Protein AF-C9L7T8-F1 (afdb_monomer)

pLDDT: mean 83.0, std 14.97, range [33.09, 95.0]

Radius of gyration: 14.87 Å; Cα contacts (8 Å, |Δi|>4): 154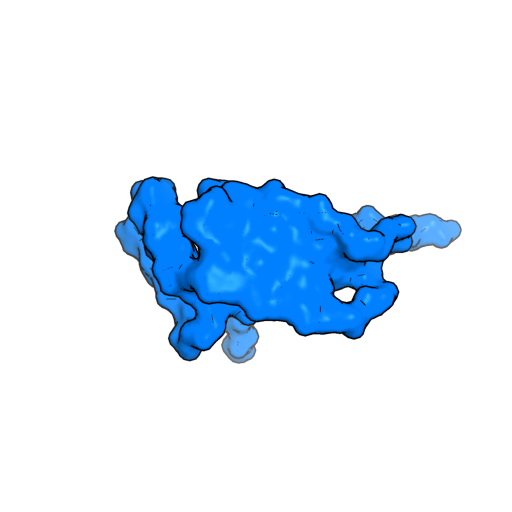; chains: 1; bounding box: 46×34×34 Å

Organism: NCBI:txid537007

Sequence (115 aa):
MEENMCQNNFNPLEEFAKRGTGFVNGEKRILKFFQENKNKKDRVDFLKNEFGVGGFSFSSTEANLLTRGDTNAKGITLRYNNDTDFGIEKKYTWKELVDCIDAMIEKEEYVNEKI

Solvent-accessible surface area (backbone atoms only — not comparable to full-atom values): 6888 Å² total; per-residue (Å²): 134,84,77,80,79,84,73,74,82,71,49,66,66,59,54,54,62,64,73,46,37,89,48,90,63,33,57,59,54,51,52,53,48,55,71,78,44,84,53,66,67,60,50,36,56,47,50,50,62,54,51,34,73,47,69,52,74,56,92,76,88,58,57,64,35,77,36,29,41,37,36,42,99,86,27,36,41,38,25,26,20,42,92,87,50,77,69,49,74,49,78,43,47,51,62,58,51,49,55,49,50,51,54,26,50,78,67,66,64,55,67,81,76,82,120

Structure (mmCIF, N/CA/C/O backbone):
data_AF-C9L7T8-F1
#
_entry.id   AF-C9L7T8-F1
#
loop_
_atom_site.group_PDB
_atom_site.id
_atom_site.type_symbol
_atom_site.label_atom_id
_atom_site.label_alt_id
_atom_site.label_comp_id
_atom_site.label_asym_id
_atom_site.label_entity_id
_atom_site.label_seq_id
_atom_site.pdbx_PDB_ins_code
_atom_site.Cartn_x
_atom_site.Cartn_y
_atom_site.Cartn_z
_atom_site.occupancy
_atom_site.B_iso_or_equiv
_atom_site.auth_seq_id
_atom_site.auth_comp_id
_atom_site.auth_asym_id
_atom_site.auth_atom_id
_atom_site.pdbx_PDB_model_num
ATOM 1 N N . MET A 1 1 ? 31.623 -19.983 0.200 1.00 37.16 1 MET A N 1
ATOM 2 C CA . MET A 1 1 ? 30.954 -18.986 1.055 1.00 37.16 1 MET A CA 1
ATOM 3 C C . MET A 1 1 ? 29.830 -18.415 0.217 1.00 37.16 1 MET A C 1
ATOM 5 O O . MET A 1 1 ? 30.042 -17.455 -0.504 1.00 37.16 1 MET A O 1
ATOM 9 N N . GLU A 1 2 ? 28.699 -19.118 0.185 1.00 43.41 2 GLU A N 1
ATOM 10 C CA . GLU A 1 2 ? 27.472 -18.626 -0.444 1.00 43.41 2 GLU A CA 1
ATOM 11 C C . GLU A 1 2 ? 26.739 -17.812 0.619 1.00 43.41 2 GLU A C 1
ATOM 13 O O . GLU A 1 2 ? 25.987 -18.350 1.430 1.00 43.41 2 GLU A O 1
ATOM 18 N N . GLU A 1 3 ? 27.031 -16.514 0.679 1.00 42.03 3 GLU A N 1
ATOM 19 C CA . GLU A 1 3 ? 26.135 -15.588 1.360 1.00 42.03 3 GLU A CA 1
ATOM 20 C C . GLU A 1 3 ? 24.865 -15.501 0.515 1.00 42.03 3 GLU A C 1
ATOM 22 O O . GLU A 1 3 ? 24.828 -14.856 -0.531 1.00 42.03 3 GLU A O 1
ATOM 27 N N . ASN A 1 4 ? 23.838 -16.226 0.957 1.00 46.56 4 ASN A N 1
ATOM 28 C CA . ASN A 1 4 ? 22.456 -16.077 0.521 1.00 46.56 4 ASN A CA 1
ATOM 29 C C . ASN A 1 4 ? 22.005 -14.619 0.733 1.00 46.56 4 ASN A C 1
ATOM 31 O O . ASN A 1 4 ? 21.370 -14.300 1.733 1.00 46.56 4 ASN A O 1
ATOM 35 N N . MET A 1 5 ? 22.329 -13.727 -0.204 1.00 38.97 5 MET A N 1
ATOM 36 C CA . MET A 1 5 ? 21.871 -12.332 -0.214 1.00 38.97 5 MET A CA 1
ATOM 37 C C . MET A 1 5 ? 20.563 -12.131 -1.001 1.00 38.97 5 MET A C 1
ATOM 39 O O . MET A 1 5 ? 20.180 -11.002 -1.274 1.00 38.97 5 MET A O 1
ATOM 43 N N . CYS A 1 6 ? 19.831 -13.203 -1.321 1.00 38.09 6 CYS A N 1
ATOM 44 C CA . CYS A 1 6 ? 18.533 -13.132 -2.009 1.00 38.09 6 CYS A CA 1
ATOM 45 C C . CYS A 1 6 ? 17.359 -13.476 -1.080 1.00 38.09 6 CYS A C 1
ATOM 47 O O . CYS A 1 6 ? 16.461 -14.229 -1.451 1.00 38.09 6 CYS A O 1
ATOM 49 N N . GLN A 1 7 ? 17.361 -12.956 0.149 1.00 42.78 7 GLN A N 1
ATOM 50 C CA . GLN A 1 7 ? 16.174 -12.972 1.012 1.00 42.78 7 GLN A CA 1
ATOM 51 C C . GLN A 1 7 ? 15.860 -11.584 1.577 1.00 42.78 7 GLN A C 1
ATOM 53 O O . GLN A 1 7 ? 15.427 -11.449 2.714 1.00 42.78 7 GLN A O 1
ATOM 58 N N . ASN A 1 8 ? 15.994 -10.542 0.756 1.00 48.34 8 ASN A N 1
ATOM 59 C CA . ASN A 1 8 ? 15.065 -9.427 0.887 1.00 48.34 8 ASN A CA 1
ATOM 60 C C . ASN A 1 8 ? 13.816 -9.836 0.118 1.00 48.34 8 ASN A C 1
ATOM 62 O O . ASN A 1 8 ? 13.776 -9.767 -1.106 1.00 48.34 8 ASN A O 1
ATOM 66 N N . ASN A 1 9 ? 12.810 -10.336 0.834 1.00 66.06 9 ASN A N 1
ATOM 67 C CA . ASN A 1 9 ? 11.508 -10.659 0.266 1.00 66.06 9 ASN A CA 1
ATOM 68 C C . ASN A 1 9 ? 10.791 -9.335 -0.056 1.00 66.06 9 ASN A C 1
ATOM 70 O O . ASN A 1 9 ? 9.870 -8.928 0.647 1.00 66.06 9 ASN A O 1
ATOM 74 N N . PHE A 1 10 ? 11.309 -8.605 -1.047 1.00 77.69 10 PHE A N 1
ATOM 75 C CA . PHE A 1 10 ? 10.846 -7.288 -1.444 1.00 77.69 10 PHE A CA 1
ATOM 76 C C . PHE A 1 10 ? 9.355 -7.352 -1.760 1.00 77.69 10 PHE A C 1
ATOM 78 O O . PHE A 1 10 ? 8.932 -8.015 -2.711 1.00 77.69 10 PHE A O 1
ATOM 85 N N . ASN A 1 11 ? 8.555 -6.668 -0.947 1.00 87.38 11 ASN A N 1
ATOM 86 C CA . ASN A 1 11 ? 7.124 -6.589 -1.148 1.00 87.38 11 ASN A CA 1
ATOM 87 C C . ASN A 1 11 ? 6.755 -5.176 -1.619 1.00 87.38 11 ASN A C 1
ATOM 89 O O . ASN A 1 11 ? 6.731 -4.244 -0.810 1.00 87.38 11 ASN A O 1
ATOM 93 N N . PRO A 1 12 ? 6.417 -4.994 -2.908 1.00 89.44 12 PRO A N 1
ATOM 94 C CA . PRO A 1 12 ? 6.099 -3.674 -3.442 1.00 89.44 12 PRO A CA 1
ATOM 95 C C . PRO A 1 12 ? 4.861 -3.053 -2.779 1.00 89.44 12 PRO A C 1
ATOM 97 O O . PRO A 1 12 ? 4.769 -1.830 -2.715 1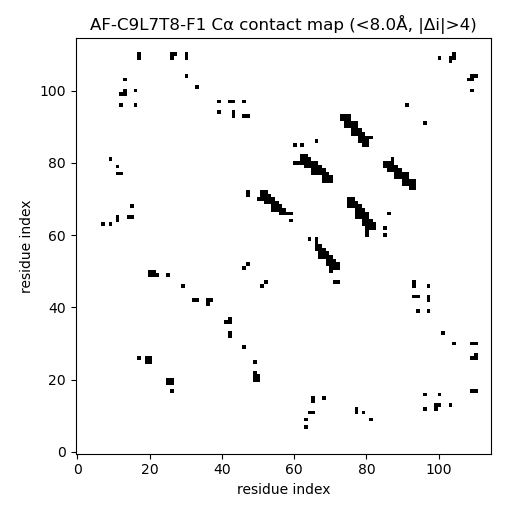.00 89.44 12 PRO A O 1
ATOM 100 N N . LEU A 1 13 ? 3.920 -3.858 -2.260 1.00 91.06 13 LEU A N 1
ATOM 101 C CA . LEU A 1 13 ? 2.767 -3.331 -1.519 1.00 91.06 13 LEU A CA 1
ATOM 102 C C . LEU A 1 13 ? 3.171 -2.753 -0.162 1.00 91.06 13 LEU A C 1
ATOM 104 O O . LEU A 1 13 ? 2.628 -1.724 0.231 1.00 91.06 13 LEU A O 1
ATOM 108 N N . GLU A 1 14 ? 4.118 -3.379 0.537 1.00 90.31 14 GLU A N 1
ATOM 109 C CA . GLU A 1 14 ? 4.609 -2.877 1.825 1.00 90.31 14 GLU A CA 1
ATOM 110 C C . GLU A 1 14 ? 5.385 -1.573 1.641 1.00 90.31 14 GLU A C 1
ATOM 112 O O . GLU A 1 14 ? 5.174 -0.622 2.393 1.00 90.31 14 GLU A O 1
ATOM 117 N N . GLU A 1 15 ? 6.241 -1.497 0.617 1.00 89.19 15 GLU A N 1
ATOM 118 C CA . GLU A 1 15 ? 6.954 -0.259 0.293 1.00 89.19 15 GLU A CA 1
ATOM 119 C C . GLU A 1 15 ? 5.973 0.850 -0.109 1.00 89.19 15 GLU A C 1
ATOM 121 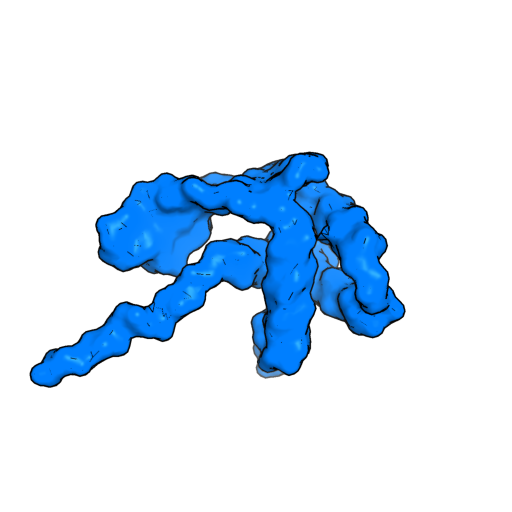O O . GLU A 1 15 ? 6.066 1.974 0.384 1.00 89.19 15 GLU A O 1
ATOM 126 N N . PHE A 1 16 ? 4.977 0.525 -0.941 1.00 90.06 16 PHE A N 1
ATOM 127 C CA . PHE A 1 16 ? 3.919 1.459 -1.314 1.00 90.06 16 PHE A CA 1
ATOM 128 C C . PHE A 1 16 ? 3.146 1.970 -0.090 1.00 90.06 16 PHE A C 1
ATOM 130 O O . PHE A 1 16 ? 2.915 3.172 0.038 1.00 90.06 16 PHE A O 1
ATOM 137 N N . ALA A 1 17 ? 2.790 1.076 0.836 1.00 89.25 17 ALA A N 1
ATOM 138 C CA . ALA A 1 17 ? 2.074 1.427 2.055 1.00 89.25 17 ALA A CA 1
ATOM 139 C C . ALA A 1 17 ? 2.910 2.326 2.986 1.00 89.25 17 ALA A C 1
ATOM 141 O O . ALA A 1 17 ? 2.369 3.282 3.544 1.00 89.25 17 ALA A O 1
ATOM 142 N N . LYS A 1 18 ? 4.221 2.063 3.107 1.00 85.38 18 LYS A N 1
ATOM 143 C CA . LYS A 1 18 ? 5.178 2.862 3.901 1.00 85.38 18 LYS A CA 1
ATOM 144 C C . LYS A 1 18 ? 5.503 4.216 3.276 1.00 85.38 18 LYS A C 1
ATOM 146 O O . LYS A 1 18 ? 5.787 5.164 3.999 1.00 85.38 18 LYS A O 1
ATOM 151 N N . ARG A 1 19 ? 5.453 4.336 1.945 1.00 81.31 19 ARG A N 1
ATOM 152 C CA . ARG A 1 19 ? 5.673 5.613 1.243 1.00 81.31 19 ARG A CA 1
ATOM 153 C C . ARG A 1 19 ? 4.615 6.665 1.603 1.00 81.31 19 ARG A C 1
ATOM 155 O O . ARG A 1 19 ? 4.878 7.862 1.495 1.00 81.31 19 ARG A O 1
ATOM 162 N N . GLY A 1 20 ? 3.447 6.218 2.062 1.00 77.38 20 GLY A N 1
ATOM 163 C CA . GLY A 1 20 ? 2.406 7.063 2.631 1.00 77.38 20 GLY A CA 1
ATOM 164 C C . GLY A 1 20 ? 1.373 7.556 1.617 1.00 77.38 20 GLY A C 1
ATOM 165 O O . GLY A 1 20 ? 1.466 7.333 0.412 1.00 77.38 20 GLY A O 1
ATOM 166 N N . THR A 1 21 ? 0.348 8.232 2.137 1.00 73.75 21 THR A N 1
ATOM 167 C CA . THR A 1 21 ? -0.876 8.589 1.398 1.00 73.75 21 THR A CA 1
ATOM 168 C C . THR A 1 21 ? -0.847 9.994 0.790 1.00 73.75 21 THR A C 1
ATOM 170 O O . THR A 1 21 ? -1.819 10.429 0.186 1.00 73.75 21 THR A O 1
ATOM 173 N N . GLY A 1 22 ? 0.242 10.747 0.980 1.00 70.25 22 GLY A N 1
ATOM 174 C CA . GLY A 1 22 ? 0.317 12.168 0.616 1.00 70.25 22 GLY A CA 1
ATOM 175 C C . GLY A 1 22 ? -0.356 13.118 1.618 1.00 70.25 22 GLY A C 1
ATOM 176 O O . GLY A 1 22 ? -0.235 14.334 1.477 1.00 70.25 22 GLY A O 1
ATOM 177 N N . PHE A 1 23 ? -1.007 12.593 2.662 1.00 76.19 23 PHE A N 1
ATOM 178 C CA . PHE A 1 23 ? -1.533 13.374 3.782 1.00 76.19 23 PHE A CA 1
ATOM 179 C C . PHE A 1 23 ? -0.552 13.414 4.960 1.00 76.19 23 PHE A C 1
ATOM 181 O O . PHE A 1 23 ? 0.145 12.439 5.248 1.00 76.19 23 PHE A O 1
ATOM 188 N N . VAL A 1 24 ? -0.555 14.528 5.702 1.00 76.69 24 VAL A N 1
ATOM 189 C CA . VAL A 1 24 ? 0.190 14.647 6.965 1.00 76.69 24 VAL A CA 1
ATOM 190 C C . VAL A 1 24 ? -0.286 13.559 7.931 1.00 76.69 24 VAL A C 1
ATOM 192 O O . VAL A 1 24 ? -1.483 13.448 8.203 1.00 76.69 24 VAL A O 1
ATOM 195 N N . ASN A 1 25 ? 0.650 12.757 8.446 1.00 79.06 25 ASN A N 1
ATOM 196 C CA . ASN A 1 25 ? 0.384 11.616 9.332 1.00 79.06 25 ASN A CA 1
ATOM 197 C C . ASN A 1 25 ? -0.586 10.571 8.741 1.00 79.06 25 ASN A C 1
ATOM 199 O O . ASN A 1 25 ? -1.334 9.932 9.485 1.00 79.06 25 ASN A O 1
ATOM 203 N N . GLY A 1 26 ? -0.592 10.394 7.413 1.00 83.06 26 GLY A N 1
ATOM 204 C CA . GLY A 1 26 ? -1.472 9.446 6.719 1.00 83.06 26 GLY A CA 1
ATOM 205 C C . GLY A 1 26 ? -1.400 8.017 7.269 1.00 83.06 26 GLY A C 1
ATOM 206 O O . GLY A 1 26 ? -2.431 7.399 7.524 1.00 83.06 26 GLY A O 1
ATOM 207 N N . GLU A 1 27 ? -0.195 7.534 7.567 1.00 85.38 27 GLU A N 1
ATOM 208 C CA . GLU A 1 27 ? 0.048 6.231 8.206 1.00 85.38 27 GLU A CA 1
ATOM 209 C C . GLU A 1 27 ? -0.659 6.086 9.567 1.00 85.38 27 GLU A C 1
ATOM 211 O O . GLU A 1 27 ? -1.325 5.083 9.818 1.00 85.38 27 GLU A O 1
ATOM 216 N N . LYS A 1 28 ? -0.617 7.120 10.424 1.00 85.88 28 LYS A N 1
ATOM 217 C CA . LYS A 1 28 ? -1.283 7.110 11.737 1.00 85.88 28 LYS A CA 1
ATOM 218 C C . LYS A 1 28 ? -2.804 7.143 11.587 1.00 85.88 28 LYS A C 1
ATOM 220 O O . LYS A 1 28 ? -3.511 6.520 12.377 1.00 85.88 28 LYS A O 1
ATOM 225 N N . ARG A 1 29 ? -3.321 7.836 10.564 1.00 88.56 29 ARG A N 1
ATOM 226 C CA . ARG A 1 29 ? -4.760 7.860 10.240 1.00 88.56 29 ARG A CA 1
ATOM 227 C C . ARG A 1 29 ? -5.250 6.489 9.778 1.00 88.56 29 ARG A C 1
ATOM 229 O O . ARG A 1 29 ? -6.291 6.043 10.258 1.00 88.56 29 ARG A O 1
ATOM 236 N N . ILE A 1 30 ? -4.487 5.812 8.916 1.00 89.75 30 ILE A N 1
ATOM 237 C CA . ILE A 1 30 ? -4.774 4.433 8.500 1.00 89.75 30 ILE A CA 1
ATOM 238 C C . ILE A 1 30 ? -4.728 3.491 9.701 1.00 89.75 30 ILE A C 1
ATOM 240 O O . ILE A 1 30 ? -5.697 2.768 9.922 1.00 89.75 30 ILE A O 1
ATOM 244 N N . LEU A 1 31 ? -3.659 3.536 10.504 1.00 89.12 31 LEU A N 1
ATOM 245 C CA . LEU A 1 31 ? -3.514 2.680 11.684 1.00 89.12 31 LEU A CA 1
ATOM 246 C C . LEU A 1 31 ? -4.716 2.825 12.624 1.00 89.12 31 LEU A C 1
ATOM 248 O O . LEU A 1 31 ? -5.354 1.830 12.968 1.00 89.12 31 LEU A O 1
ATOM 252 N N . LYS A 1 32 ? -5.066 4.066 12.986 1.00 89.94 32 LYS A N 1
ATOM 253 C CA . LYS A 1 32 ? -6.207 4.353 13.860 1.00 89.94 32 LYS A CA 1
ATOM 254 C C . LYS A 1 32 ? -7.512 3.799 13.282 1.00 89.94 32 LYS A C 1
ATOM 256 O O . LYS A 1 32 ? -8.249 3.108 13.981 1.00 89.94 32 LYS A O 1
ATOM 261 N N . PHE A 1 33 ? -7.773 4.038 11.995 1.00 90.94 33 PHE A N 1
ATOM 262 C CA . PHE A 1 33 ? -8.983 3.541 11.341 1.00 90.94 33 PHE A CA 1
ATOM 263 C C . PHE A 1 33 ? -9.041 2.007 11.308 1.00 90.94 33 PHE A C 1
ATOM 265 O O . PHE A 1 33 ? -10.095 1.422 11.539 1.00 90.94 33 PHE A O 1
ATOM 272 N N . PHE A 1 34 ? -7.918 1.331 11.057 1.00 90.62 34 PHE A N 1
ATOM 273 C CA . PHE A 1 34 ? -7.847 -0.133 11.017 1.00 90.62 34 PHE A CA 1
ATOM 274 C C . PHE A 1 34 ? -7.987 -0.769 12.408 1.00 90.62 34 PHE A C 1
ATOM 276 O O . PHE A 1 34 ? -8.509 -1.883 12.539 1.00 90.62 34 PHE A O 1
ATOM 283 N N . GLN A 1 35 ? -7.554 -0.078 13.461 1.00 88.12 35 GLN A N 1
ATOM 284 C CA . GLN A 1 35 ? -7.772 -0.513 14.838 1.00 88.12 35 GLN A CA 1
ATOM 285 C C . GLN A 1 35 ? -9.253 -0.411 15.230 1.00 88.12 35 GLN A C 1
ATOM 287 O O . GLN A 1 35 ? -9.797 -1.377 15.767 1.00 88.12 35 GLN A O 1
ATOM 292 N N . GLU A 1 36 ? -9.904 0.709 14.903 1.00 90.06 36 GLU A N 1
ATOM 293 C CA . GLU A 1 36 ? -11.305 0.997 15.244 1.00 90.06 36 GLU A CA 1
ATOM 294 C C . GLU A 1 36 ? -12.313 0.237 14.364 1.00 90.06 36 GLU A C 1
ATOM 296 O O . GLU A 1 36 ? -13.365 -0.184 14.844 1.00 90.06 36 GLU A O 1
ATOM 301 N N . ASN A 1 37 ? -11.999 0.019 13.084 1.00 89.75 37 ASN A N 1
ATOM 302 C CA . ASN A 1 37 ? -12.888 -0.631 12.127 1.00 89.75 37 ASN A CA 1
ATOM 303 C C . ASN A 1 37 ? -12.304 -1.965 11.646 1.00 89.75 37 ASN A C 1
ATOM 305 O O . ASN A 1 37 ? -11.203 -2.004 11.101 1.00 89.75 37 ASN A O 1
ATOM 309 N N . LYS A 1 38 ? -13.058 -3.062 11.806 1.00 86.25 38 LYS A N 1
ATOM 310 C CA . LYS A 1 38 ? -12.694 -4.419 11.347 1.00 86.25 38 LYS A CA 1
ATOM 311 C C . LYS A 1 38 ? -13.349 -4.822 10.020 1.00 86.25 38 LYS A C 1
ATOM 313 O O . LYS A 1 38 ? -13.029 -5.872 9.467 1.00 86.25 38 LYS A O 1
ATOM 318 N N . ASN A 1 39 ? -14.261 -4.010 9.489 1.00 92.31 39 ASN A N 1
ATOM 319 C CA . ASN A 1 39 ? -14.933 -4.285 8.228 1.00 92.31 39 ASN A CA 1
ATOM 320 C C . ASN A 1 39 ? -14.003 -4.001 7.039 1.00 92.31 39 ASN A C 1
ATOM 322 O O . ASN A 1 39 ? -13.613 -2.862 6.780 1.00 92.31 39 ASN A O 1
ATOM 326 N N . LYS A 1 40 ? -13.691 -5.043 6.260 1.00 89.56 40 LYS A N 1
ATOM 327 C CA . LYS A 1 40 ? -12.820 -4.932 5.079 1.00 89.56 40 LYS A CA 1
ATOM 328 C C . LYS A 1 40 ? -13.366 -3.992 4.003 1.00 89.56 40 LYS A C 1
ATOM 330 O O . LYS A 1 40 ? -12.574 -3.348 3.322 1.00 89.56 40 LYS A O 1
ATOM 335 N N . LYS A 1 41 ? -14.689 -3.899 3.832 1.00 91.38 41 LYS A N 1
ATOM 336 C CA . LYS A 1 41 ? -15.290 -3.013 2.822 1.00 91.38 41 LYS A CA 1
ATOM 337 C C . LYS A 1 41 ? -15.016 -1.549 3.160 1.00 91.38 41 LYS A C 1
ATOM 339 O O . LYS A 1 41 ? -14.525 -0.812 2.311 1.00 91.38 41 LYS A O 1
ATOM 344 N N . ASP A 1 42 ? -15.249 -1.178 4.413 1.00 92.69 42 ASP A N 1
ATOM 345 C CA . ASP A 1 42 ? -15.044 0.190 4.887 1.00 92.69 42 ASP A CA 1
ATOM 346 C C . ASP A 1 42 ? -13.561 0.572 4.843 1.00 92.69 42 ASP A C 1
ATOM 348 O O . ASP A 1 42 ? -13.222 1.686 4.458 1.00 92.69 42 ASP A O 1
ATOM 352 N N . ARG A 1 43 ? -12.660 -0.372 5.153 1.00 93.19 43 ARG A N 1
ATOM 353 C CA . ARG A 1 43 ? -11.206 -0.190 5.000 1.00 93.19 43 ARG A CA 1
ATOM 354 C C . ARG A 1 43 ? -10.800 0.054 3.554 1.00 93.19 43 ARG A C 1
ATOM 356 O O . ARG A 1 43 ? -10.011 0.955 3.298 1.00 93.19 43 ARG A O 1
ATOM 363 N N . VAL A 1 44 ? -11.350 -0.704 2.606 1.00 93.06 44 VAL A N 1
ATOM 364 C CA . VAL A 1 44 ? -11.095 -0.482 1.174 1.00 93.06 44 VAL A CA 1
ATOM 365 C C . VAL A 1 44 ? -11.537 0.918 0.754 1.00 93.06 44 VAL A C 1
ATOM 367 O O . VAL A 1 44 ? -10.788 1.614 0.072 1.00 93.06 44 VAL A O 1
ATOM 370 N N . ASP A 1 45 ? -12.739 1.332 1.149 1.00 92.56 45 ASP A N 1
ATOM 371 C CA . ASP A 1 45 ? -13.273 2.640 0.770 1.00 92.56 45 ASP A CA 1
ATOM 372 C C . ASP A 1 45 ? -12.508 3.785 1.461 1.00 92.56 45 ASP A C 1
ATOM 374 O O . ASP A 1 45 ? -12.240 4.811 0.837 1.00 92.56 45 ASP A O 1
ATOM 378 N N . PHE A 1 46 ? -12.038 3.575 2.694 1.00 91.75 46 PHE A N 1
ATOM 379 C CA . PHE A 1 46 ? -11.130 4.491 3.381 1.00 91.75 46 PHE A CA 1
ATOM 380 C C . PHE A 1 46 ? -9.780 4.618 2.664 1.00 91.75 46 PHE A C 1
ATOM 382 O O . PHE A 1 46 ? -9.355 5.732 2.366 1.00 91.75 46 PHE A O 1
ATOM 389 N N . LEU A 1 47 ? -9.128 3.500 2.316 1.00 91.38 47 LEU A N 1
ATOM 390 C CA . LEU A 1 47 ? -7.846 3.525 1.604 1.00 91.38 47 LEU A CA 1
ATOM 391 C C . LEU A 1 47 ? -7.960 4.211 0.240 1.00 91.38 47 LEU A C 1
ATOM 393 O O . LEU A 1 47 ? -7.076 4.981 -0.122 1.00 91.38 47 LEU A O 1
ATOM 397 N N . LYS A 1 48 ? -9.054 3.993 -0.498 1.00 91.69 48 LYS A N 1
ATOM 398 C CA . LYS A 1 48 ? -9.313 4.705 -1.761 1.00 91.69 48 LYS A CA 1
ATOM 399 C C . LYS A 1 48 ? -9.383 6.217 -1.574 1.00 91.69 48 LYS A C 1
ATOM 401 O O . LYS A 1 48 ? -8.928 6.947 -2.447 1.00 91.69 48 LYS A O 1
ATOM 406 N N . ASN A 1 49 ? -9.955 6.684 -0.467 1.00 89.44 49 ASN A N 1
ATOM 407 C CA . ASN A 1 49 ? -10.050 8.111 -0.171 1.00 89.44 49 ASN A CA 1
ATOM 408 C C . ASN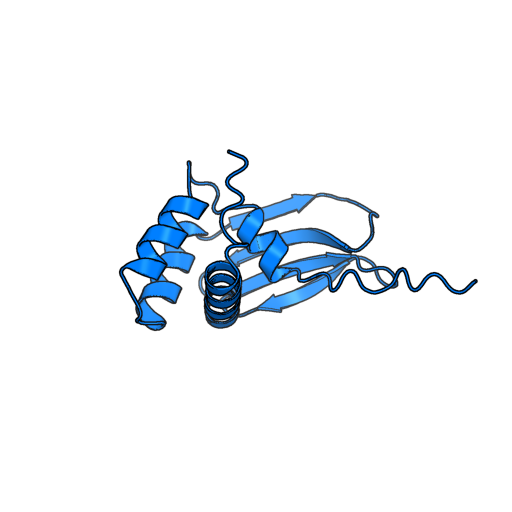 A 1 49 ? -8.708 8.687 0.297 1.00 89.44 49 ASN A C 1
ATOM 410 O O . ASN A 1 49 ? -8.360 9.793 -0.102 1.00 89.44 49 ASN A O 1
ATOM 414 N N . GLU A 1 50 ? -7.946 7.942 1.103 1.00 89.50 50 GLU A N 1
ATOM 415 C CA . GLU A 1 50 ? -6.625 8.369 1.580 1.00 89.50 50 GLU A CA 1
ATOM 416 C C . GLU A 1 50 ? -5.578 8.403 0.470 1.00 89.50 50 GLU A C 1
ATOM 418 O O . GLU A 1 50 ? -4.853 9.378 0.339 1.00 89.50 50 GLU A O 1
ATOM 423 N N . PHE A 1 51 ? -5.478 7.352 -0.340 1.00 87.12 51 PHE A N 1
ATOM 424 C CA . PHE A 1 51 ? -4.521 7.310 -1.448 1.00 87.12 51 PHE A CA 1
ATOM 425 C C . PHE A 1 51 ? -5.028 8.047 -2.693 1.00 87.12 51 PHE A C 1
ATOM 427 O O . PHE A 1 51 ? -4.243 8.373 -3.584 1.00 87.12 51 PHE A O 1
ATOM 434 N N . GLY A 1 52 ? -6.338 8.291 -2.772 1.00 85.94 52 GLY A N 1
ATOM 435 C CA . GLY A 1 52 ? -6.977 9.030 -3.849 1.00 85.94 52 GLY A CA 1
ATOM 436 C C . GLY A 1 52 ? -6.736 8.440 -5.240 1.00 85.94 52 GLY A C 1
ATOM 437 O O . GLY A 1 52 ? -6.436 7.256 -5.425 1.00 85.94 52 GLY A O 1
ATOM 438 N N . VAL A 1 53 ? -6.887 9.310 -6.239 1.00 85.31 53 VAL A N 1
ATOM 439 C CA . VAL A 1 53 ? -6.453 9.058 -7.614 1.00 85.31 53 VAL A CA 1
ATOM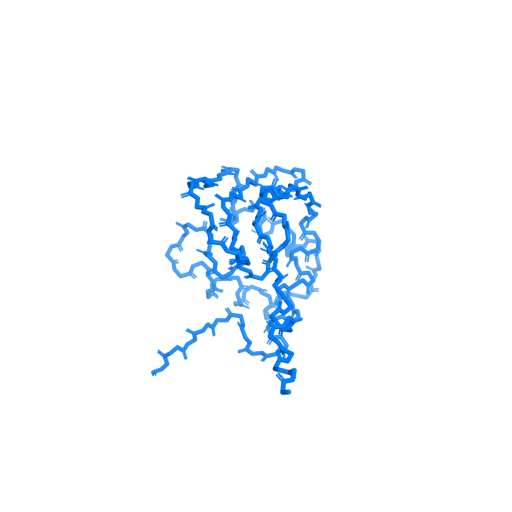 440 C C . VAL A 1 53 ? -5.196 9.875 -7.846 1.00 85.31 53 VAL A C 1
ATOM 442 O O . VAL A 1 53 ? -5.230 11.102 -7.774 1.00 85.31 53 VAL A O 1
ATOM 445 N N . GLY A 1 54 ? -4.093 9.203 -8.130 1.00 85.19 54 GLY A N 1
ATOM 446 C CA . GLY A 1 54 ? -2.817 9.866 -8.307 1.00 85.19 54 GLY A CA 1
ATOM 447 C C . GLY A 1 54 ? -1.713 8.869 -8.575 1.00 85.19 54 GLY A C 1
ATOM 448 O O . GLY A 1 54 ? -1.954 7.700 -8.872 1.00 85.19 54 GLY A O 1
ATOM 449 N N . GLY A 1 55 ? -0.484 9.344 -8.480 1.00 86.69 55 GLY A N 1
ATOM 450 C CA . GLY A 1 55 ? 0.658 8.470 -8.582 1.00 86.69 55 GLY A CA 1
ATOM 451 C C . GLY A 1 55 ? 1.963 9.210 -8.414 1.00 86.69 55 GLY A C 1
ATOM 452 O O . GLY A 1 55 ? 2.014 10.438 -8.344 1.00 86.69 55 GLY A O 1
ATOM 453 N N . PHE A 1 56 ? 3.028 8.433 -8.357 1.00 88.56 56 PHE A N 1
ATOM 454 C CA . PHE A 1 56 ? 4.388 8.927 -8.398 1.00 88.56 56 PHE A CA 1
ATOM 455 C C . PHE A 1 56 ? 5.181 8.084 -9.382 1.00 88.56 56 PHE A C 1
ATOM 457 O O . PHE A 1 56 ? 4.917 6.896 -9.560 1.00 88.56 56 PHE A O 1
ATOM 464 N N . SER A 1 57 ? 6.190 8.692 -9.986 1.00 88.56 57 SER A N 1
ATOM 465 C CA . SER A 1 57 ? 7.162 7.998 -10.817 1.00 88.56 57 SER A CA 1
ATOM 466 C C . SER A 1 57 ? 8.519 8.651 -10.643 1.00 88.56 57 SER A C 1
ATOM 468 O O . SER A 1 57 ? 8.612 9.878 -10.665 1.00 88.56 57 SER A O 1
ATOM 470 N N . PHE A 1 58 ? 9.565 7.849 -10.535 1.00 86.00 58 PHE A N 1
ATOM 471 C CA . PHE A 1 58 ? 10.936 8.312 -10.678 1.00 86.00 58 PHE A CA 1
ATOM 472 C C . PHE A 1 58 ? 11.774 7.231 -11.357 1.00 86.00 58 PHE A C 1
ATOM 474 O O . PHE A 1 58 ? 11.430 6.049 -11.343 1.00 86.00 58 PHE A O 1
ATOM 481 N N . SER A 1 59 ? 12.869 7.646 -11.982 1.00 83.88 59 SER A N 1
ATOM 482 C CA . SER A 1 59 ? 13.780 6.726 -12.654 1.00 83.88 59 SER A CA 1
ATOM 483 C C . SER A 1 59 ? 14.867 6.282 -11.686 1.00 83.88 59 SER A C 1
ATOM 485 O O . SER A 1 59 ? 15.603 7.115 -11.164 1.00 83.88 59 SER A O 1
ATOM 487 N N . SER A 1 60 ? 14.979 4.974 -11.471 1.00 82.94 60 SER A N 1
ATOM 488 C CA . SER A 1 60 ? 16.084 4.354 -10.743 1.00 82.94 60 SER A CA 1
ATOM 489 C C . SER A 1 60 ? 16.377 2.969 -11.315 1.00 82.94 60 SER A C 1
ATOM 491 O O . SER A 1 60 ? 15.472 2.281 -11.795 1.00 82.94 60 SER A O 1
ATOM 493 N N . THR A 1 61 ? 17.648 2.583 -11.269 1.00 81.31 61 THR A N 1
ATOM 494 C CA . THR A 1 61 ? 18.154 1.245 -11.612 1.00 81.31 61 THR A CA 1
ATOM 495 C C . THR A 1 61 ? 18.554 0.458 -10.367 1.00 81.31 61 THR A C 1
ATOM 497 O O . THR A 1 61 ? 19.223 -0.563 -10.471 1.00 81.31 61 THR A O 1
ATOM 500 N N . GLU A 1 62 ? 18.211 0.952 -9.181 1.00 84.50 62 GLU A N 1
ATOM 501 C CA . GLU A 1 62 ? 18.418 0.229 -7.932 1.00 84.50 62 GLU A CA 1
ATOM 502 C C . GLU A 1 62 ? 17.484 -0.987 -7.880 1.00 84.50 62 GLU A C 1
ATOM 504 O O . GLU A 1 62 ? 16.327 -0.908 -8.312 1.00 84.50 62 GLU A O 1
ATOM 509 N N . ALA A 1 63 ? 18.014 -2.118 -7.414 1.00 84.62 63 ALA A N 1
ATOM 510 C CA . ALA A 1 63 ? 17.264 -3.354 -7.234 1.00 84.62 63 ALA A CA 1
ATOM 511 C C . ALA A 1 63 ? 16.367 -3.271 -5.990 1.00 84.62 63 ALA A C 1
ATOM 513 O O . ALA A 1 63 ? 16.686 -2.560 -5.040 1.00 84.62 63 ALA A O 1
ATOM 514 N N . ASN A 1 64 ? 15.264 -4.026 -5.987 1.00 84.88 64 ASN A N 1
ATOM 515 C CA . ASN A 1 64 ? 14.299 -4.086 -4.880 1.00 84.88 64 ASN A CA 1
ATOM 516 C C . ASN A 1 64 ? 13.750 -2.704 -4.490 1.00 84.88 64 ASN A C 1
ATOM 518 O O . ASN A 1 64 ? 13.703 -2.345 -3.314 1.00 84.88 64 ASN A O 1
ATOM 522 N N . LEU A 1 65 ? 13.353 -1.928 -5.502 1.00 87.25 65 LEU A N 1
ATOM 523 C CA . LEU A 1 65 ? 12.873 -0.559 -5.338 1.00 87.25 65 LEU A CA 1
ATOM 524 C C . LEU A 1 65 ? 11.615 -0.304 -6.170 1.00 87.25 65 LEU A C 1
ATOM 526 O O . LEU A 1 65 ? 11.578 -0.572 -7.378 1.00 87.25 65 LEU A O 1
ATOM 530 N N . LEU A 1 66 ? 10.596 0.283 -5.543 1.00 89.94 66 LEU A N 1
ATOM 531 C CA . LEU A 1 66 ? 9.387 0.760 -6.200 1.00 89.94 66 LEU A CA 1
ATOM 532 C C . LEU A 1 66 ? 9.661 2.073 -6.948 1.00 89.94 66 LEU A C 1
ATOM 534 O O . LEU A 1 66 ? 9.859 3.130 -6.354 1.00 89.94 66 LEU A O 1
ATOM 538 N N . THR A 1 67 ? 9.625 2.020 -8.278 1.00 90.38 67 THR A N 1
ATOM 539 C CA . THR A 1 67 ? 9.928 3.151 -9.173 1.00 90.38 67 THR A CA 1
ATOM 540 C C . THR A 1 67 ? 8.685 3.935 -9.587 1.00 90.38 67 THR A C 1
ATOM 542 O O . THR A 1 67 ? 8.767 5.127 -9.894 1.00 90.38 67 THR A O 1
ATOM 545 N N . ARG A 1 68 ? 7.509 3.297 -9.578 1.00 91.62 68 ARG A N 1
ATOM 546 C CA . ARG A 1 68 ? 6.226 3.946 -9.871 1.00 91.62 68 ARG A CA 1
ATOM 547 C C . ARG A 1 68 ? 5.101 3.339 -9.049 1.00 91.62 68 ARG A C 1
ATOM 549 O O . ARG A 1 68 ? 5.036 2.124 -8.893 1.00 91.62 68 ARG A O 1
ATOM 556 N N . GLY A 1 69 ? 4.166 4.168 -8.612 1.00 92.56 69 GLY A N 1
ATOM 557 C CA . GLY A 1 69 ? 2.886 3.715 -8.082 1.00 92.56 69 GLY A CA 1
ATOM 558 C C . GLY A 1 69 ? 1.770 4.600 -8.603 1.00 92.56 69 GLY A C 1
ATOM 559 O O . GLY A 1 69 ? 1.840 5.809 -8.426 1.00 92.56 69 GLY A O 1
ATOM 560 N N . ASP A 1 70 ? 0.762 4.004 -9.231 1.00 92.31 70 ASP A N 1
ATOM 561 C CA . ASP A 1 70 ? -0.455 4.679 -9.677 1.00 92.31 70 ASP A CA 1
ATOM 562 C C . ASP A 1 70 ? -1.664 4.106 -8.935 1.00 92.31 70 ASP A C 1
ATOM 564 O O . ASP A 1 70 ? -1.858 2.888 -8.874 1.00 92.31 70 ASP A O 1
ATOM 568 N N . THR A 1 71 ? -2.522 4.980 -8.426 1.00 91.62 71 THR A N 1
ATOM 569 C CA . THR A 1 71 ? -3.772 4.629 -7.754 1.00 91.62 71 THR A CA 1
ATOM 570 C C . THR A 1 71 ? -4.963 5.169 -8.524 1.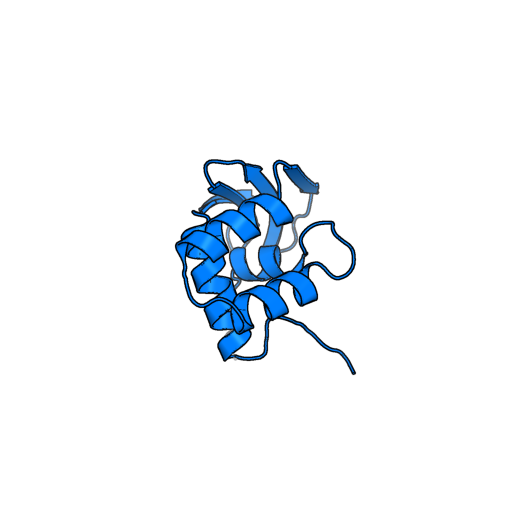00 91.62 71 THR A C 1
ATOM 572 O O . THR A 1 71 ? -4.973 6.291 -9.032 1.00 91.62 71 THR A O 1
ATOM 575 N N . ASN A 1 72 ? -6.005 4.351 -8.636 1.00 89.62 72 ASN A N 1
ATOM 576 C CA . ASN A 1 72 ? -7.284 4.765 -9.192 1.00 89.62 72 ASN A CA 1
ATOM 577 C C . ASN A 1 72 ? -8.444 4.026 -8.509 1.00 89.62 72 ASN A C 1
ATOM 579 O O . ASN A 1 72 ? -8.254 3.110 -7.708 1.00 89.62 72 ASN A O 1
ATOM 583 N N . ALA A 1 73 ? -9.680 4.376 -8.872 1.00 87.69 73 ALA A N 1
ATOM 584 C CA . ALA A 1 73 ? -10.876 3.761 -8.291 1.00 87.69 73 ALA A CA 1
ATOM 585 C C . ALA A 1 73 ? -10.937 2.223 -8.442 1.00 87.69 73 ALA A C 1
ATOM 587 O O . ALA A 1 73 ? -11.590 1.555 -7.638 1.00 87.69 73 ALA A O 1
ATOM 588 N N . LYS A 1 74 ? -10.266 1.651 -9.454 1.00 87.75 74 LYS A N 1
ATOM 589 C CA . LYS A 1 74 ? -10.253 0.207 -9.741 1.00 87.75 74 LYS A CA 1
ATOM 590 C C . LYS A 1 74 ? -9.167 -0.543 -8.966 1.00 87.75 74 LYS A C 1
ATOM 592 O O . LYS A 1 74 ? -9.376 -1.708 -8.641 1.00 87.75 74 LYS A O 1
ATOM 597 N N . GLY A 1 75 ? -8.039 0.093 -8.660 1.00 91.69 75 GLY A N 1
ATOM 598 C CA . GLY A 1 75 ? -6.928 -0.564 -7.979 1.00 91.69 75 GLY A CA 1
ATOM 599 C C . GLY A 1 75 ? -5.636 0.238 -8.004 1.00 91.69 75 GLY A C 1
ATOM 600 O O . GLY A 1 75 ? -5.633 1.451 -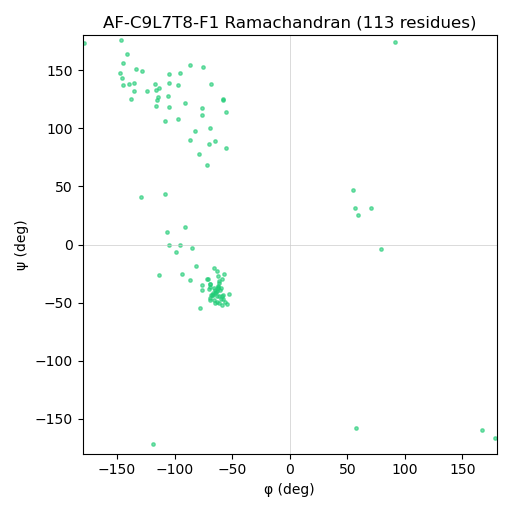8.215 1.00 91.69 75 GLY A O 1
ATOM 601 N N . ILE A 1 76 ? -4.541 -0.484 -7.797 1.00 94.62 76 ILE A N 1
ATOM 602 C CA . ILE A 1 76 ? -3.191 0.046 -7.637 1.00 94.62 76 ILE A CA 1
ATOM 603 C C . ILE A 1 76 ? -2.308 -0.620 -8.691 1.00 94.62 76 ILE A C 1
ATOM 605 O O . ILE A 1 76 ? -2.354 -1.835 -8.870 1.00 94.62 76 ILE A O 1
ATOM 609 N N . THR A 1 77 ? -1.520 0.158 -9.420 1.00 94.94 77 THR A N 1
ATOM 610 C CA . THR A 1 77 ? -0.521 -0.357 -10.363 1.00 94.94 77 THR A CA 1
ATOM 611 C C . THR A 1 77 ? 0.847 0.063 -9.871 1.00 94.94 77 THR A C 1
ATOM 613 O O . THR A 1 77 ? 1.113 1.251 -9.730 1.00 94.94 77 THR A O 1
ATOM 616 N N . LEU A 1 78 ? 1.698 -0.913 -9.581 1.00 94.25 78 LEU A N 1
ATOM 617 C CA . LEU A 1 78 ? 3.034 -0.694 -9.050 1.00 94.25 78 LEU A CA 1
ATOM 618 C C . LEU A 1 78 ? 4.064 -1.131 -10.081 1.00 94.25 78 LEU A C 1
ATOM 620 O O . LEU A 1 78 ? 3.942 -2.213 -10.657 1.00 94.25 78 LEU A O 1
ATOM 624 N N . ARG A 1 79 ? 5.085 -0.301 -10.283 1.00 93.62 79 ARG A N 1
ATOM 625 C CA . ARG A 1 79 ? 6.271 -0.644 -11.058 1.00 93.62 79 ARG A CA 1
ATOM 626 C C . ARG A 1 79 ? 7.479 -0.661 -10.146 1.00 93.62 79 ARG A C 1
ATOM 628 O O . ARG A 1 79 ? 7.741 0.329 -9.470 1.00 93.62 79 ARG A O 1
ATOM 635 N N . TYR A 1 80 ? 8.220 -1.753 -10.153 1.00 91.50 80 TYR A N 1
ATOM 636 C CA . TYR A 1 80 ? 9.386 -1.937 -9.302 1.00 91.50 80 TYR A CA 1
ATOM 637 C C . TYR A 1 80 ? 10.496 -2.672 -10.048 1.00 91.50 80 TYR A C 1
ATOM 639 O O . TYR A 1 80 ? 10.274 -3.269 -11.102 1.00 91.50 80 TYR A O 1
ATOM 647 N N . ASN A 1 81 ? 11.697 -2.602 -9.496 1.00 88.69 81 ASN A N 1
ATOM 648 C CA . ASN A 1 81 ? 12.829 -3.419 -9.909 1.00 88.69 81 ASN A CA 1
ATOM 649 C C . ASN A 1 81 ? 13.042 -4.510 -8.858 1.00 88.69 81 ASN A C 1
ATOM 651 O O . ASN A 1 81 ? 12.825 -4.260 -7.673 1.00 88.69 81 ASN A O 1
ATOM 655 N N . ASN A 1 82 ? 13.492 -5.690 -9.265 1.00 82.94 82 ASN A N 1
ATOM 656 C CA . ASN A 1 82 ? 14.046 -6.699 -8.361 1.00 82.94 82 ASN A CA 1
ATOM 657 C C . ASN A 1 82 ? 15.513 -6.970 -8.750 1.00 82.94 82 ASN A C 1
ATOM 659 O O . ASN A 1 82 ? 16.077 -6.249 -9.573 1.00 82.94 82 ASN A O 1
ATOM 663 N N . ASP A 1 83 ? 16.139 -7.983 -8.155 1.00 80.56 83 ASP A N 1
ATOM 664 C CA . ASP A 1 83 ? 17.550 -8.304 -8.419 1.00 80.56 83 ASP A CA 1
ATOM 665 C C . ASP A 1 83 ? 17.833 -8.781 -9.858 1.00 80.56 83 ASP A C 1
ATOM 667 O O . ASP A 1 83 ? 18.978 -8.727 -10.306 1.00 80.56 83 ASP A O 1
ATOM 671 N N . THR A 1 84 ? 16.817 -9.254 -10.590 1.00 79.88 84 THR A N 1
ATOM 672 C CA . THR A 1 84 ? 16.982 -9.893 -11.910 1.00 79.88 84 THR A CA 1
ATOM 673 C C . THR A 1 84 ? 16.378 -9.100 -13.066 1.00 79.88 84 THR A C 1
ATOM 675 O O . THR A 1 84 ? 16.845 -9.217 -14.195 1.00 79.88 84 THR A O 1
ATOM 678 N N . ASP A 1 85 ? 15.360 -8.288 -12.795 1.00 81.25 85 ASP A N 1
ATOM 679 C CA . ASP A 1 85 ? 14.489 -7.644 -13.767 1.00 81.25 85 ASP A CA 1
ATOM 680 C C . ASP A 1 85 ? 14.175 -6.199 -13.361 1.00 81.25 85 ASP A C 1
ATOM 682 O O . ASP A 1 85 ? 13.838 -5.874 -12.216 1.00 81.25 85 ASP A O 1
ATOM 686 N N . PHE A 1 86 ? 14.208 -5.316 -14.357 1.00 84.00 86 PHE A N 1
ATOM 687 C CA . PHE A 1 86 ? 13.906 -3.901 -14.189 1.00 84.00 86 PHE A CA 1
ATOM 688 C C . PHE A 1 86 ? 12.529 -3.559 -14.745 1.00 84.00 86 PHE A C 1
ATOM 690 O O . PHE A 1 86 ? 12.147 -3.969 -15.842 1.00 84.00 86 PHE A O 1
ATOM 697 N N . GLY A 1 87 ? 11.800 -2.724 -14.010 1.00 84.38 87 GLY A N 1
ATOM 698 C CA . GLY A 1 87 ? 10.543 -2.158 -14.466 1.00 84.38 87 GLY A CA 1
ATOM 699 C C . GLY A 1 87 ? 9.389 -3.154 -14.553 1.00 84.38 87 GLY A C 1
ATOM 700 O O . GLY A 1 87 ? 8.514 -2.943 -15.396 1.00 84.38 87 GLY A O 1
ATOM 701 N N . ILE A 1 88 ? 9.374 -4.175 -13.691 1.00 89.50 88 ILE A N 1
ATOM 702 C CA . ILE A 1 88 ? 8.248 -5.096 -13.517 1.00 89.50 88 ILE A CA 1
ATOM 703 C C . ILE A 1 88 ? 7.015 -4.280 -13.142 1.00 89.50 88 ILE A C 1
ATOM 705 O O . ILE A 1 88 ? 7.036 -3.554 -12.152 1.00 89.50 88 ILE A O 1
ATOM 709 N N . GLU A 1 89 ? 5.938 -4.412 -13.911 1.00 92.50 89 GLU A N 1
ATOM 710 C CA . GLU A 1 89 ? 4.651 -3.786 -13.614 1.00 92.50 89 GLU A CA 1
ATOM 711 C C . GLU A 1 89 ? 3.658 -4.837 -13.119 1.00 92.50 89 GLU A C 1
ATOM 713 O O . GLU A 1 89 ? 3.423 -5.853 -13.778 1.00 92.50 89 GLU A O 1
ATOM 718 N N . LYS A 1 90 ? 3.043 -4.583 -11.963 1.00 93.38 90 LYS A N 1
ATOM 719 C CA . LYS A 1 90 ? 2.029 -5.461 -11.384 1.00 93.38 90 LYS A CA 1
ATOM 720 C C . LYS A 1 90 ? 0.836 -4.668 -10.872 1.00 93.38 90 LYS A C 1
ATOM 722 O O . LYS A 1 90 ? 0.967 -3.605 -10.267 1.00 93.38 90 LYS A O 1
ATOM 727 N N . LYS A 1 91 ? -0.351 -5.215 -11.127 1.00 94.44 91 LYS A N 1
ATOM 728 C CA . LYS A 1 91 ? -1.626 -4.665 -10.667 1.00 94.44 91 LYS A CA 1
ATOM 729 C C . LYS A 1 91 ? -2.058 -5.370 -9.395 1.00 94.44 91 LYS A C 1
ATOM 731 O O . LYS A 1 91 ? -1.989 -6.592 -9.311 1.00 94.44 91 LYS A O 1
ATOM 736 N N . TYR A 1 92 ? -2.546 -4.573 -8.463 1.00 94.25 92 TYR A N 1
ATOM 737 C CA . TYR A 1 92 ? -3.052 -4.989 -7.173 1.00 94.25 92 TYR A CA 1
ATOM 738 C C . TYR A 1 92 ? -4.438 -4.399 -6.949 1.00 94.25 92 TYR A C 1
ATOM 740 O O . TYR A 1 92 ? -4.794 -3.316 -7.423 1.00 94.25 92 TYR A O 1
ATOM 748 N N . THR A 1 93 ? -5.240 -5.131 -6.201 1.00 95.00 93 THR A N 1
ATOM 749 C CA . THR A 1 93 ? -6.543 -4.704 -5.724 1.00 95.00 93 THR A CA 1
ATOM 750 C C . THR A 1 93 ? -6.397 -3.936 -4.415 1.00 95.00 93 THR A C 1
ATOM 752 O O . THR A 1 93 ? -5.484 -4.162 -3.623 1.00 95.00 93 THR A O 1
ATOM 755 N N . TRP A 1 94 ? -7.362 -3.064 -4.128 1.00 93.62 94 TRP A N 1
ATOM 756 C CA . TRP A 1 94 ? -7.439 -2.398 -2.825 1.00 93.62 94 TRP A CA 1
ATOM 757 C C . TRP A 1 94 ? -7.566 -3.385 -1.663 1.00 93.62 94 TRP A C 1
ATOM 759 O O . TRP A 1 94 ? -7.103 -3.102 -0.565 1.00 93.62 94 TRP A O 1
ATOM 769 N N . LYS A 1 95 ? -8.172 -4.552 -1.905 1.00 93.81 95 LYS A N 1
ATOM 770 C CA . LYS A 1 95 ? -8.290 -5.609 -0.901 1.00 93.81 95 LYS A CA 1
ATOM 771 C C . LYS A 1 95 ? -6.923 -6.195 -0.541 1.00 93.81 95 LYS A C 1
ATOM 773 O O . LYS A 1 95 ? -6.660 -6.380 0.637 1.00 93.81 95 LYS A O 1
ATOM 778 N N . GLU A 1 96 ? -6.057 -6.426 -1.527 1.00 94.00 96 GLU A N 1
ATOM 779 C CA . GLU A 1 96 ? -4.684 -6.883 -1.271 1.00 94.00 96 GLU A CA 1
ATOM 780 C C . GLU A 1 96 ? -3.888 -5.852 -0.467 1.00 94.00 96 GLU A C 1
ATOM 782 O O . GLU A 1 96 ? -3.145 -6.236 0.428 1.00 94.00 96 GLU A O 1
ATOM 787 N N . LEU A 1 97 ? -4.082 -4.551 -0.720 1.00 92.94 97 LEU A N 1
ATOM 788 C CA . LEU A 1 97 ? -3.464 -3.512 0.107 1.00 92.94 97 LEU A CA 1
ATOM 789 C C . LEU A 1 97 ? -3.999 -3.531 1.549 1.00 92.94 97 LEU A C 1
ATOM 791 O O . LEU A 1 97 ? -3.208 -3.409 2.477 1.00 92.94 97 LEU A O 1
ATOM 795 N N . VAL A 1 98 ? -5.311 -3.716 1.749 1.00 93.69 98 VAL A N 1
ATOM 796 C CA . VAL A 1 98 ? -5.895 -3.879 3.096 1.00 93.69 98 VAL A CA 1
ATOM 797 C C . VAL A 1 98 ? -5.275 -5.074 3.813 1.00 93.69 98 VAL A C 1
ATOM 799 O O . VAL A 1 98 ? -4.789 -4.910 4.925 1.00 93.69 98 VAL A O 1
ATOM 802 N N . ASP A 1 99 ? -5.257 -6.245 3.174 1.00 92.81 99 ASP A N 1
ATOM 803 C CA . ASP A 1 99 ? -4.719 -7.473 3.768 1.00 92.81 99 ASP A CA 1
ATOM 804 C C . ASP A 1 99 ? -3.210 -7.331 4.071 1.00 92.81 99 ASP A C 1
ATOM 806 O O . ASP A 1 99 ? -2.733 -7.810 5.098 1.00 92.81 99 ASP A O 1
ATOM 810 N N . CYS A 1 100 ? -2.465 -6.617 3.220 1.00 91.94 100 CYS A N 1
ATOM 811 C CA . CYS A 1 100 ? -1.057 -6.292 3.445 1.00 91.94 100 CYS A CA 1
ATOM 812 C C . CYS A 1 100 ? -0.867 -5.383 4.666 1.00 91.94 100 CYS A C 1
ATOM 814 O O . CYS A 1 100 ? -0.055 -5.687 5.534 1.00 91.94 100 CYS A O 1
ATOM 816 N N . ILE A 1 101 ? -1.621 -4.283 4.756 1.00 90.81 101 ILE A N 1
ATOM 817 C CA . ILE A 1 101 ? -1.540 -3.348 5.887 1.00 90.81 101 ILE A CA 1
ATOM 8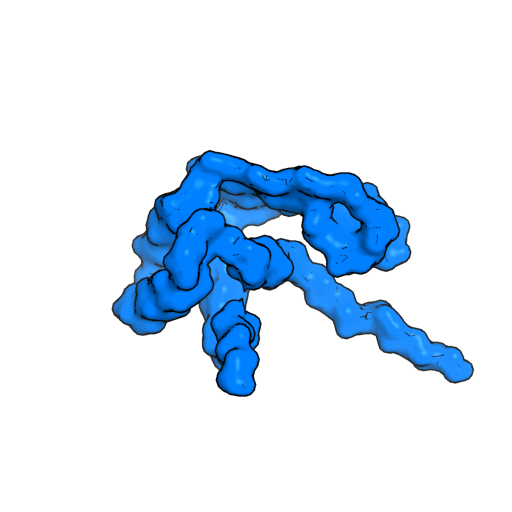18 C C . ILE A 1 101 ? -1.970 -4.036 7.184 1.00 90.81 101 ILE A C 1
ATOM 820 O O . ILE A 1 101 ? -1.315 -3.850 8.203 1.00 90.81 101 ILE A O 1
ATOM 824 N N . ASP A 1 102 ? -3.016 -4.866 7.154 1.00 90.75 102 ASP A N 1
ATOM 825 C CA . ASP A 1 102 ? -3.427 -5.676 8.305 1.00 90.75 102 ASP A CA 1
ATOM 826 C C . ASP A 1 102 ? -2.273 -6.555 8.804 1.00 90.75 102 ASP A C 1
ATOM 828 O O . ASP A 1 102 ? -1.932 -6.500 9.983 1.00 90.75 102 ASP A O 1
ATOM 832 N N . ALA A 1 103 ? -1.609 -7.285 7.902 1.00 90.69 103 ALA A N 1
ATOM 833 C CA . ALA A 1 103 ? -0.462 -8.116 8.257 1.00 90.69 103 ALA A CA 1
ATOM 834 C C . ALA A 1 103 ? 0.716 -7.295 8.815 1.00 90.69 103 ALA A C 1
ATOM 836 O O . ALA A 1 103 ? 1.399 -7.744 9.731 1.00 90.69 103 ALA A O 1
ATOM 837 N N . MET A 1 104 ? 0.961 -6.089 8.293 1.00 88.81 104 MET A 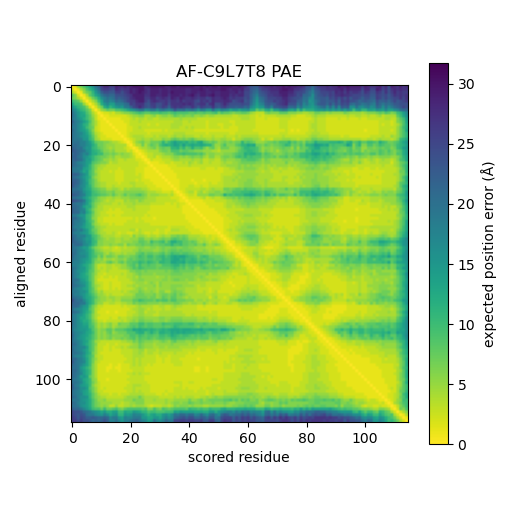N 1
ATOM 838 C CA . MET A 1 104 ? 1.999 -5.192 8.819 1.00 88.81 104 MET A CA 1
ATOM 839 C C . MET A 1 104 ? 1.641 -4.639 10.203 1.00 88.81 104 MET A C 1
ATOM 841 O O . MET A 1 104 ? 2.526 -4.472 11.036 1.00 88.81 104 MET A O 1
ATOM 845 N N . ILE A 1 105 ? 0.362 -4.348 10.461 1.00 88.56 105 ILE A N 1
ATOM 846 C CA . ILE A 1 105 ? -0.122 -3.893 11.772 1.00 88.56 105 ILE A CA 1
ATOM 847 C C . ILE A 1 105 ? -0.004 -5.022 12.798 1.00 88.56 105 ILE A C 1
ATOM 849 O O . ILE A 1 105 ? 0.456 -4.775 13.907 1.00 88.56 105 ILE A O 1
ATOM 853 N N . GLU A 1 106 ? -0.375 -6.252 12.434 1.00 88.25 106 GLU A N 1
ATOM 854 C CA . GLU A 1 106 ? -0.240 -7.433 13.301 1.00 88.25 106 GLU A CA 1
ATOM 855 C C . GLU A 1 106 ? 1.218 -7.728 13.678 1.00 88.25 106 GLU A C 1
ATOM 857 O O . GLU A 1 106 ? 1.480 -8.217 14.773 1.00 88.25 106 GLU A O 1
ATOM 862 N N . LYS A 1 107 ? 2.162 -7.401 12.789 1.00 86.19 107 LYS A N 1
ATOM 863 C CA . LYS A 1 107 ? 3.607 -7.506 13.034 1.00 86.19 107 LYS A CA 1
ATOM 864 C C . LYS A 1 107 ? 4.214 -6.287 13.735 1.00 86.19 107 LYS A C 1
ATOM 866 O O . LYS A 1 107 ? 5.411 -6.290 13.985 1.00 86.19 107 LYS A O 1
ATOM 871 N N . GLU A 1 108 ? 3.428 -5.244 14.006 1.00 83.81 108 GLU A N 1
ATOM 872 C CA . GLU A 1 108 ? 3.909 -3.956 14.533 1.00 83.81 108 GLU A CA 1
ATOM 873 C C . GLU A 1 108 ? 4.943 -3.253 13.617 1.00 83.81 108 GLU A C 1
ATOM 875 O O . GLU A 1 108 ? 5.730 -2.422 14.054 1.00 83.81 108 GLU A O 1
ATOM 880 N N . GLU A 1 109 ? 4.913 -3.535 12.309 1.00 83.56 109 GLU A N 1
ATOM 881 C CA . GLU A 1 109 ? 5.870 -3.037 11.301 1.00 83.56 109 GLU A CA 1
ATOM 882 C C . GLU A 1 109 ? 5.299 -1.923 10.401 1.00 83.56 109 GLU A C 1
ATOM 884 O O . GLU A 1 109 ? 5.971 -1.444 9.477 1.00 83.56 109 GLU A O 1
ATOM 889 N N . TYR A 1 110 ? 4.035 -1.536 10.613 1.00 80.62 110 TYR A N 1
ATOM 890 C CA . TYR A 1 110 ? 3.334 -0.592 9.739 1.00 80.62 110 TYR A CA 1
ATOM 891 C C . TYR A 1 110 ? 3.724 0.871 9.979 1.00 80.62 110 TYR A C 1
ATOM 893 O O . TYR A 1 110 ? 4.134 1.562 9.048 1.00 80.62 110 TYR A O 1
ATOM 901 N N . VAL A 1 111 ? 3.610 1.345 11.221 1.00 77.38 111 VAL A N 1
ATOM 902 C CA . VAL A 1 111 ? 4.046 2.692 11.602 1.00 77.38 111 VAL A CA 1
ATOM 903 C C . VAL A 1 111 ? 5.426 2.550 12.208 1.00 77.38 111 VAL A C 1
ATOM 905 O O . VAL A 1 111 ? 5.575 2.018 13.303 1.00 77.38 111 VAL A O 1
ATOM 908 N N . ASN A 1 112 ? 6.442 3.005 11.481 1.00 58.44 112 ASN A N 1
ATOM 909 C CA . ASN A 1 112 ? 7.807 2.996 11.979 1.00 58.44 112 ASN A CA 1
ATOM 910 C C . ASN A 1 112 ? 7.968 4.185 12.934 1.00 58.44 112 ASN A C 1
ATOM 912 O O . ASN A 1 112 ? 8.479 5.243 12.564 1.00 58.44 112 ASN A O 1
ATOM 916 N N . GLU A 1 113 ? 7.457 4.041 14.157 1.00 45.19 113 GLU A N 1
ATOM 917 C CA . GLU A 1 113 ? 7.765 4.965 15.240 1.00 45.19 113 GLU A CA 1
ATOM 918 C C . GLU A 1 113 ? 9.232 4.734 15.619 1.00 45.19 113 GLU A C 1
ATOM 920 O O . GLU A 1 113 ? 9.565 3.948 16.501 1.00 45.19 113 GLU A O 1
ATOM 925 N N . LYS A 1 114 ? 10.149 5.410 14.915 1.00 34.34 114 LYS A N 1
ATOM 926 C CA . LYS A 1 114 ? 11.429 5.750 15.535 1.00 34.34 114 LYS A CA 1
ATOM 927 C C . LYS A 1 114 ? 11.096 6.711 16.676 1.00 34.34 114 LYS A C 1
ATOM 929 O O . LYS A 1 114 ? 10.974 7.912 16.440 1.00 34.34 114 LYS A O 1
ATOM 934 N N . ILE A 1 115 ? 10.842 6.147 17.858 1.00 33.09 115 ILE A N 1
ATOM 935 C CA . ILE A 1 115 ? 10.893 6.867 19.136 1.00 33.09 115 ILE A CA 1
ATOM 936 C C . ILE A 1 115 ? 12.301 7.446 19.293 1.00 33.09 115 ILE A C 1
ATOM 938 O O . ILE A 1 115 ? 13.272 6.720 18.973 1.00 33.09 115 ILE A O 1
#

Secondary structure (DSSP, 8-state):
-----------HHHHHHHH--SSTTHHHHHHHHHHH---HHHHHHHHHHHH-SEEEE-----SSEEEEEEEETTEEEEEEE-SS-SSEEEEE-HHHHHHHHHHHHHTT-SS----

Mean predicted aligned error: 6.97 Å

Nearest PDB structures (foldseek):
  6j9e-assembly1_D  TM=5.038E-01  e=9.708E+00  Xanthomonas oryzae pv. oryzae PXO99A
  8gzh-assembly1_D  TM=2.834E-01  e=4.877E+00  Synechocystis sp. PCC 6803

Foldseek 3Di:
DPPPPPPPPQDQLLVVLQVAQPDDPRLVVLLVCVVVDVDLVVSLVVSCVSNPFDKDADDDPDASDWGMWGDDPAFIWTFHHHPPDHGDIDTDHSSVSVVVLVVCVVVVNRDPPPD